Protein AF-A0A5Y4BTT2-F1 (afdb_monomer_lite)

Foldseek 3Di:
DVLVVQLVVLQVVLVVLVPDPPHDPLSSLVSQLVSCVSVVVVLSVVVSCVVVVPCLQVVLVVVLVCLVVVDPDCPDPVNVVVNVVSVVSNVVVVD

Structure (mmCIF, N/CA/C/O backbone):
data_AF-A0A5Y4BTT2-F1
#
_entry.id   AF-A0A5Y4BTT2-F1
#
loop_
_atom_site.group_PDB
_atom_site.id
_atom_site.type_symbol
_atom_site.label_atom_id
_atom_site.label_alt_id
_atom_site.label_comp_id
_atom_site.label_asym_id
_atom_site.label_entity_id
_atom_site.label_seq_id
_atom_site.pdbx_PDB_ins_code
_atom_site.Cartn_x
_atom_site.Cartn_y
_atom_site.Cartn_z
_atom_site.occupancy
_atom_site.B_iso_or_equiv
_atom_site.auth_seq_id
_atom_site.auth_comp_id
_atom_site.auth_asym_id
_atom_site.auth_atom_id
_atom_site.pdbx_PDB_model_num
ATOM 1 N N . MET A 1 1 ? 0.780 -7.447 -27.856 1.00 57.38 1 MET A N 1
ATOM 2 C CA . MET A 1 1 ? 2.035 -7.594 -27.078 1.00 57.38 1 MET A CA 1
ATOM 3 C C . MET A 1 1 ? 2.756 -6.297 -26.629 1.00 57.38 1 MET A C 1
ATOM 5 O O . MET A 1 1 ? 3.733 -6.452 -25.906 1.00 57.38 1 MET A O 1
ATOM 9 N N . PRO A 1 2 ? 2.346 -5.045 -26.945 1.00 69.69 2 PRO A N 1
ATOM 10 C CA . PRO A 1 2 ? 3.132 -3.860 -26.551 1.00 69.69 2 PRO A CA 1
ATOM 11 C C . PRO A 1 2 ? 3.125 -3.584 -25.036 1.00 69.69 2 PRO A C 1
ATOM 13 O O . PRO A 1 2 ? 4.160 -3.234 -24.481 1.00 69.69 2 PRO A O 1
ATOM 16 N N . HIS A 1 3 ? 2.009 -3.844 -24.346 1.00 79.69 3 HIS A N 1
ATOM 17 C CA . HIS A 1 3 ? 1.872 -3.617 -22.899 1.00 79.69 3 HIS A CA 1
ATOM 18 C C . HIS A 1 3 ? 2.883 -4.405 -22.051 1.00 79.69 3 HIS A C 1
ATOM 20 O O . HIS A 1 3 ? 3.480 -3.847 -21.139 1.00 79.69 3 HIS A O 1
ATOM 26 N N . LYS A 1 4 ? 3.166 -5.668 -22.405 1.00 85.31 4 LYS A N 1
ATOM 27 C CA . LYS A 1 4 ? 4.166 -6.485 -21.694 1.00 85.31 4 LYS A CA 1
ATOM 28 C C . LYS A 1 4 ? 5.590 -5.942 -21.845 1.00 85.31 4 LYS A C 1
ATOM 30 O O . LYS A 1 4 ? 6.354 -5.984 -20.890 1.00 85.31 4 LYS A O 1
ATOM 35 N N . LYS A 1 5 ? 5.943 -5.409 -23.021 1.00 92.44 5 LYS A N 1
ATOM 36 C CA . LYS A 1 5 ? 7.266 -4.810 -23.256 1.00 92.44 5 LYS A CA 1
ATOM 37 C C . LYS A 1 5 ? 7.446 -3.520 -22.452 1.00 92.44 5 LYS A C 1
ATOM 39 O O . LYS A 1 5 ? 8.510 -3.308 -21.888 1.00 92.44 5 LYS A O 1
ATOM 44 N N . VAL A 1 6 ? 6.401 -2.695 -22.373 1.00 93.12 6 VAL A N 1
ATOM 45 C CA . VAL A 1 6 ? 6.409 -1.462 -21.569 1.00 93.12 6 VAL A CA 1
ATOM 46 C C . VAL A 1 6 ? 6.510 -1.776 -20.075 1.00 93.12 6 VAL A C 1
ATOM 48 O O . VAL A 1 6 ? 7.322 -1.165 -19.391 1.00 93.12 6 VAL A O 1
ATOM 51 N N . ALA A 1 7 ? 5.747 -2.754 -19.578 1.00 94.19 7 ALA A N 1
ATOM 52 C CA . ALA A 1 7 ? 5.844 -3.205 -18.189 1.00 94.19 7 ALA A CA 1
ATOM 53 C C . ALA A 1 7 ? 7.257 -3.709 -17.841 1.00 94.19 7 ALA A C 1
ATOM 55 O O . ALA A 1 7 ? 7.804 -3.339 -16.806 1.00 94.19 7 ALA A O 1
ATOM 56 N N . LEU A 1 8 ? 7.876 -4.497 -18.730 1.00 95.44 8 LEU A N 1
ATOM 57 C CA . LEU A 1 8 ? 9.245 -4.980 -18.538 1.00 95.44 8 LEU A CA 1
ATOM 58 C C . LEU A 1 8 ? 10.267 -3.828 -18.509 1.00 95.44 8 LEU A C 1
ATOM 60 O O . LEU A 1 8 ? 11.160 -3.798 -17.672 1.00 95.44 8 LEU A O 1
ATOM 64 N N . GLN A 1 9 ? 10.117 -2.839 -19.389 1.00 96.56 9 GLN A N 1
ATOM 65 C CA . GLN A 1 9 ? 10.995 -1.671 -19.367 1.00 96.56 9 GLN A CA 1
ATOM 66 C C . GLN A 1 9 ? 10.846 -0.874 -18.059 1.00 96.56 9 GLN A C 1
ATOM 68 O O . GLN A 1 9 ? 11.842 -0.472 -17.463 1.00 96.56 9 GLN A O 1
ATOM 73 N N . LEU A 1 10 ? 9.613 -0.665 -17.589 1.00 96.44 10 LEU A N 1
ATOM 74 C CA . LEU A 1 10 ? 9.367 0.059 -16.342 1.00 96.44 10 LEU A CA 1
ATOM 75 C C . LEU A 1 10 ? 9.939 -0.673 -15.126 1.00 96.44 10 LEU A C 1
ATOM 77 O O . LEU A 1 10 ? 10.511 -0.014 -14.261 1.00 96.44 10 LEU A O 1
ATOM 81 N N . ILE A 1 11 ? 9.847 -2.009 -15.068 1.00 96.38 11 ILE A N 1
ATOM 82 C CA . ILE A 1 11 ? 10.436 -2.756 -13.950 1.00 96.38 11 ILE A CA 1
ATOM 83 C C . ILE A 1 11 ? 11.968 -2.677 -13.959 1.00 96.38 11 ILE A C 1
ATOM 85 O O . ILE A 1 11 ? 12.575 -2.514 -12.903 1.00 96.38 11 ILE A O 1
ATOM 89 N N . GLU A 1 12 ? 12.608 -2.702 -15.132 1.00 96.81 12 GLU A N 1
ATOM 90 C CA . GLU A 1 12 ? 14.056 -2.486 -15.249 1.00 96.81 12 GLU A CA 1
ATOM 91 C C . GLU A 1 12 ? 14.463 -1.083 -14.772 1.00 96.81 12 GLU A C 1
ATOM 93 O O . GLU A 1 12 ? 15.487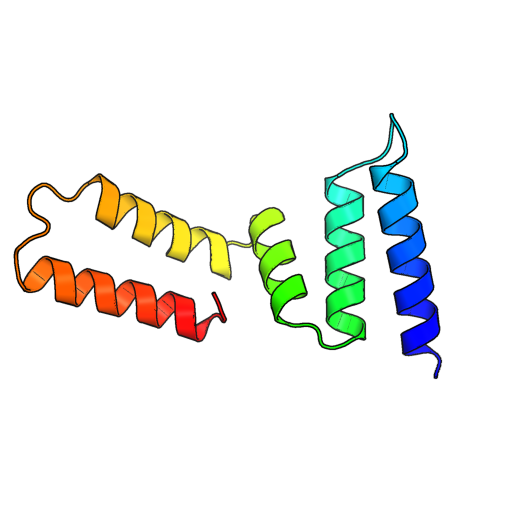 -0.918 -14.109 1.00 96.81 12 GLU A O 1
ATOM 98 N N . GLU A 1 13 ? 13.667 -0.060 -15.085 1.00 96.31 13 GLU A N 1
ATOM 99 C CA . GLU A 1 13 ? 13.883 1.303 -14.593 1.00 96.31 13 GLU A CA 1
ATOM 100 C C . GLU A 1 13 ? 13.671 1.413 -13.076 1.00 96.31 13 GLU A C 1
ATOM 102 O O . GLU A 1 13 ? 14.435 2.111 -12.409 1.00 96.31 13 GLU A O 1
ATOM 107 N N . THR A 1 14 ? 12.681 0.710 -12.515 1.00 96.50 14 THR A N 1
ATOM 108 C CA . THR A 1 14 ? 12.483 0.597 -11.062 1.00 96.50 14 THR A CA 1
ATOM 109 C C . THR A 1 14 ? 13.712 -0.010 -10.389 1.00 96.50 14 THR A C 1
ATOM 111 O O . THR A 1 14 ? 14.202 0.556 -9.416 1.00 96.50 14 THR A O 1
ATOM 114 N N . LEU A 1 15 ? 14.243 -1.121 -10.909 1.00 96.62 15 LEU A N 1
ATOM 115 C CA . LEU A 1 15 ? 15.433 -1.767 -10.345 1.00 96.62 15 LEU A CA 1
ATOM 116 C C . LEU A 1 15 ? 16.654 -0.843 -10.394 1.00 96.62 15 LEU A C 1
ATOM 118 O O . LEU A 1 15 ? 17.320 -0.663 -9.379 1.00 96.62 15 LEU A O 1
ATOM 122 N N . LYS A 1 16 ? 16.885 -0.161 -11.523 1.00 96.12 16 LYS A N 1
ATOM 123 C CA . LYS A 1 16 ? 17.974 0.824 -11.653 1.00 96.12 16 LYS A CA 1
ATOM 124 C C . LYS A 1 16 ? 17.877 1.959 -10.632 1.00 96.12 16 LYS A C 1
ATOM 126 O O . LYS A 1 16 ? 18.902 2.416 -10.132 1.00 96.12 16 LYS A O 1
ATOM 131 N N . GLU A 1 17 ? 16.668 2.432 -10.332 1.00 94.69 17 GLU A N 1
ATOM 132 C CA . GLU A 1 17 ? 16.446 3.444 -9.291 1.00 94.69 17 GLU A CA 1
ATOM 133 C C . GLU A 1 17 ? 16.760 2.897 -7.894 1.00 94.69 17 GLU A C 1
ATOM 135 O O . GLU A 1 17 ? 17.363 3.598 -7.092 1.00 94.69 17 GLU A O 1
ATOM 140 N N . LEU A 1 18 ? 16.399 1.647 -7.596 1.00 95.12 18 LEU A N 1
ATOM 141 C CA . LEU A 1 18 ? 16.650 1.043 -6.282 1.00 95.12 18 LEU A CA 1
ATOM 142 C C . LEU A 1 18 ? 18.123 0.669 -6.056 1.00 95.12 18 LEU A C 1
ATOM 144 O O . LEU A 1 18 ? 18.605 0.735 -4.929 1.00 95.12 18 LEU A O 1
ATOM 148 N N . GLU A 1 19 ? 18.839 0.284 -7.111 1.00 95.81 19 GLU A N 1
ATOM 149 C CA . GLU A 1 19 ? 20.257 -0.094 -7.049 1.00 95.81 19 GLU A CA 1
ATOM 150 C C . GLU A 1 19 ? 21.198 1.120 -7.080 1.00 95.81 19 GLU A C 1
ATOM 152 O O . GLU A 1 19 ? 22.354 1.038 -6.659 1.00 95.81 19 GLU A O 1
ATOM 157 N N . SER A 1 20 ? 20.721 2.263 -7.579 1.00 94.88 20 SER A N 1
ATOM 158 C CA . SER A 1 20 ? 21.512 3.487 -7.658 1.00 94.88 20 SER A CA 1
ATOM 159 C C . SER A 1 20 ? 21.647 4.152 -6.283 1.00 94.88 20 SER A C 1
ATOM 161 O O . SER A 1 20 ? 20.638 4.512 -5.676 1.00 94.88 20 SER A O 1
ATOM 163 N N . PRO A 1 21 ? 22.870 4.487 -5.828 1.00 91.62 21 PRO A N 1
ATOM 164 C CA . PRO A 1 21 ? 23.079 5.249 -4.592 1.00 91.62 21 PRO A CA 1
ATOM 165 C C . PRO A 1 21 ? 22.419 6.637 -4.579 1.00 91.62 21 PRO A C 1
ATOM 167 O O . PRO A 1 21 ? 22.279 7.247 -3.523 1.00 91.62 21 PRO A O 1
ATOM 170 N N . LYS A 1 22 ? 22.067 7.168 -5.757 1.00 93.44 22 LYS A N 1
ATOM 171 C CA . LYS A 1 22 ? 21.374 8.456 -5.934 1.00 93.44 22 LYS A CA 1
ATOM 172 C C . LYS A 1 22 ? 19.945 8.288 -6.457 1.00 93.44 22 LYS A C 1
ATOM 174 O O . LYS A 1 22 ? 19.327 9.281 -6.835 1.00 93.44 22 LYS A O 1
ATOM 179 N N . GLY A 1 23 ? 19.464 7.054 -6.572 1.00 92.50 23 GLY A N 1
ATOM 180 C CA . GLY A 1 23 ? 18.132 6.784 -7.082 1.00 92.50 23 GLY A CA 1
ATOM 181 C C . GLY A 1 23 ? 17.049 7.162 -6.078 1.00 92.50 23 GLY A C 1
ATOM 182 O O . GLY A 1 23 ? 17.298 7.333 -4.881 1.00 92.50 23 GLY A O 1
ATOM 183 N N . SER A 1 24 ? 15.835 7.356 -6.584 1.00 95.88 24 SER A N 1
ATOM 184 C CA . SER A 1 24 ? 14.705 7.804 -5.774 1.00 95.88 24 SER A CA 1
ATOM 185 C C . SER A 1 24 ? 13.755 6.651 -5.476 1.00 95.88 24 SER A C 1
ATOM 187 O O . SER A 1 24 ? 13.111 6.113 -6.377 1.00 95.88 24 SER A O 1
ATOM 189 N N . LEU A 1 25 ? 13.593 6.332 -4.187 1.00 95.56 25 LEU A N 1
ATOM 190 C CA . LEU A 1 25 ? 12.611 5.347 -3.727 1.00 95.56 25 LEU A CA 1
ATOM 191 C C . LEU A 1 25 ? 11.186 5.723 -4.160 1.00 95.56 25 LEU A C 1
ATOM 193 O O . LEU A 1 25 ? 10.432 4.869 -4.614 1.00 95.56 25 LEU A O 1
ATOM 197 N N . LEU A 1 26 ? 10.832 7.011 -4.090 1.00 96.12 26 LEU A N 1
ATOM 198 C CA . LEU A 1 26 ? 9.528 7.501 -4.542 1.00 96.12 26 LEU A CA 1
ATOM 199 C C . LEU A 1 26 ? 9.320 7.231 -6.040 1.00 96.12 26 LEU A C 1
ATOM 201 O O . LEU A 1 26 ? 8.283 6.704 -6.437 1.00 96.12 26 LEU A O 1
ATOM 205 N N . SER A 1 27 ? 10.326 7.553 -6.857 1.00 96.56 27 SER A N 1
ATOM 206 C CA . SER A 1 27 ? 10.317 7.298 -8.303 1.00 96.56 27 SER A CA 1
ATOM 207 C C . SER A 1 27 ? 10.171 5.803 -8.603 1.00 96.56 27 SER A C 1
ATOM 209 O O . SER A 1 27 ? 9.363 5.412 -9.447 1.00 96.56 27 SER A O 1
ATOM 211 N N . ALA A 1 28 ? 10.902 4.954 -7.876 1.00 97.75 28 ALA A N 1
ATOM 212 C CA . ALA A 1 28 ? 10.828 3.503 -8.005 1.00 97.75 28 ALA A CA 1
ATOM 213 C C . ALA A 1 28 ? 9.420 2.963 -7.693 1.00 97.75 28 ALA A C 1
ATOM 215 O O . ALA A 1 28 ? 8.880 2.185 -8.482 1.00 97.75 28 ALA A O 1
ATOM 216 N N . ILE A 1 29 ? 8.795 3.423 -6.600 1.00 97.81 29 ILE A N 1
ATOM 217 C CA . ILE A 1 29 ? 7.435 3.021 -6.200 1.00 97.81 29 ILE A CA 1
ATOM 218 C C . ILE A 1 29 ? 6.398 3.476 -7.237 1.00 97.81 29 ILE A C 1
ATOM 220 O O . ILE A 1 29 ? 5.524 2.695 -7.605 1.00 97.81 29 ILE A O 1
ATOM 224 N N . GLN A 1 30 ? 6.511 4.696 -7.771 1.00 97.69 30 GLN A N 1
ATOM 225 C CA . GLN A 1 30 ? 5.609 5.186 -8.823 1.00 97.69 30 GLN A CA 1
ATOM 226 C C . GLN A 1 30 ? 5.715 4.356 -10.111 1.00 97.69 30 GLN A C 1
ATOM 228 O O . GLN A 1 30 ? 4.702 4.024 -10.729 1.00 97.69 30 GLN A O 1
ATOM 233 N N . LYS A 1 31 ? 6.935 3.991 -10.529 1.00 97.50 31 LYS A N 1
ATOM 234 C CA . LYS A 1 31 ? 7.146 3.121 -11.698 1.00 97.50 31 LYS A CA 1
ATOM 235 C C . LYS A 1 31 ? 6.626 1.701 -11.457 1.00 97.50 31 LYS A C 1
ATOM 237 O O . LYS A 1 31 ? 6.012 1.121 -12.356 1.00 97.50 31 LYS A O 1
ATOM 242 N N . LEU A 1 32 ? 6.796 1.170 -10.245 1.00 97.94 32 LEU A N 1
ATOM 243 C CA . LEU A 1 32 ? 6.252 -0.130 -9.855 1.00 97.94 32 LEU A CA 1
ATOM 244 C C . LEU A 1 32 ? 4.719 -0.128 -9.889 1.00 97.94 32 LEU A C 1
ATOM 246 O O . LEU A 1 32 ? 4.134 -1.016 -10.502 1.00 97.94 32 LEU A O 1
ATOM 250 N N . GLN A 1 33 ? 4.074 0.910 -9.346 1.00 97.62 33 GLN A N 1
ATOM 251 C CA . GLN A 1 33 ? 2.616 1.065 -9.384 1.00 97.62 33 GLN A CA 1
ATOM 252 C C . GLN A 1 33 ? 2.082 1.044 -10.822 1.00 97.62 33 GLN A C 1
ATOM 254 O O . GLN A 1 33 ? 1.122 0.340 -11.123 1.00 97.62 33 GLN A O 1
ATOM 259 N N . ARG A 1 34 ? 2.733 1.781 -11.735 1.00 96.81 34 ARG A N 1
ATOM 260 C CA . ARG A 1 34 ? 2.365 1.799 -13.163 1.00 96.81 34 ARG A CA 1
ATOM 261 C C . AR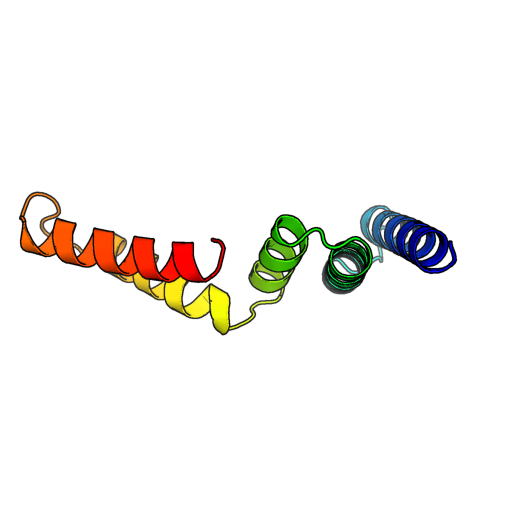G A 1 34 ? 2.581 0.444 -13.830 1.00 96.81 34 ARG A C 1
ATOM 263 O O . ARG A 1 34 ? 1.794 0.056 -14.684 1.00 96.81 34 ARG A O 1
ATOM 270 N N . THR A 1 35 ? 3.637 -0.271 -13.455 1.00 97.25 35 THR A N 1
ATOM 271 C CA . THR A 1 35 ? 3.905 -1.623 -13.962 1.00 97.25 35 THR A CA 1
ATOM 272 C C . THR A 1 35 ? 2.806 -2.588 -13.534 1.00 97.25 35 THR A C 1
ATOM 274 O O . THR A 1 35 ? 2.260 -3.287 -14.386 1.00 97.25 35 THR A O 1
ATOM 277 N N . ALA A 1 36 ? 2.455 -2.573 -12.246 1.00 97.00 36 ALA A N 1
ATOM 278 C CA . ALA A 1 36 ? 1.390 -3.378 -11.660 1.00 97.00 36 ALA A CA 1
ATOM 279 C C . ALA A 1 36 ? 0.038 -3.108 -12.343 1.00 97.00 36 ALA A C 1
ATOM 281 O O . ALA A 1 36 ? -0.638 -4.043 -12.763 1.00 97.00 36 ALA A O 1
ATOM 282 N N . ASP A 1 37 ? -0.289 -1.835 -12.584 1.00 95.94 37 ASP A N 1
ATOM 283 C CA . ASP A 1 37 ? -1.491 -1.426 -13.323 1.00 95.94 37 ASP A CA 1
ATOM 284 C C . ASP A 1 37 ? -1.524 -1.992 -14.757 1.00 95.94 37 ASP A C 1
ATOM 286 O O . ASP A 1 37 ? -2.523 -2.563 -15.184 1.00 95.94 37 ASP A O 1
ATOM 290 N N . ILE A 1 38 ? -0.406 -1.934 -15.493 1.00 96.00 38 ILE A N 1
ATOM 291 C CA . ILE A 1 38 ? -0.323 -2.459 -16.871 1.00 96.00 38 ILE A CA 1
ATOM 292 C C . ILE A 1 38 ? -0.552 -3.976 -16.934 1.00 96.00 38 ILE A C 1
ATOM 294 O O . ILE A 1 38 ? -1.100 -4.477 -17.922 1.00 96.00 38 ILE A O 1
ATOM 298 N N . ILE A 1 39 ? -0.091 -4.720 -15.925 1.00 95.38 39 ILE A N 1
ATOM 299 C CA . ILE A 1 39 ? -0.219 -6.183 -15.879 1.00 95.38 39 ILE A CA 1
ATOM 300 C C . ILE A 1 39 ? -1.460 -6.657 -15.113 1.00 95.38 39 ILE A C 1
ATOM 302 O O . ILE A 1 39 ? -1.685 -7.864 -15.053 1.00 95.38 39 ILE A O 1
ATOM 306 N N . ASN A 1 40 ? -2.293 -5.732 -14.624 1.00 95.31 40 ASN A N 1
ATOM 307 C CA . ASN A 1 40 ? -3.459 -5.993 -13.773 1.00 95.31 40 ASN A CA 1
ATOM 308 C C . ASN A 1 40 ? -3.105 -6.753 -12.478 1.00 95.31 40 ASN A C 1
ATOM 310 O O . ASN A 1 40 ? -3.843 -7.637 -12.047 1.00 95.31 40 ASN A O 1
ATOM 314 N N . ASP A 1 41 ? -1.961 -6.423 -11.876 1.00 96.06 41 ASP A N 1
ATOM 315 C CA . ASP A 1 41 ? -1.576 -6.866 -10.534 1.00 96.06 41 ASP A CA 1
ATOM 316 C C . ASP A 1 41 ? -2.103 -5.853 -9.507 1.00 96.06 41 ASP A C 1
ATOM 318 O O . ASP A 1 41 ? -1.439 -4.879 -9.141 1.00 96.06 41 ASP A O 1
ATOM 322 N N . GLU A 1 42 ? -3.360 -6.044 -9.106 1.00 96.38 42 GLU A N 1
ATOM 323 C CA . GLU A 1 42 ? -4.047 -5.124 -8.197 1.00 96.38 42 GLU A CA 1
ATOM 324 C C . GLU A 1 42 ? -3.436 -5.120 -6.786 1.00 96.38 42 GLU A C 1
ATOM 326 O O . GLU A 1 42 ? -3.356 -4.053 -6.177 1.00 96.38 42 GLU A O 1
ATOM 331 N N . ASP A 1 43 ? -2.917 -6.250 -6.298 1.00 97.12 43 ASP A N 1
ATOM 332 C CA . ASP A 1 43 ? -2.312 -6.346 -4.962 1.00 97.12 43 ASP A CA 1
ATOM 333 C C . ASP A 1 43 ? -1.066 -5.454 -4.868 1.00 97.12 43 ASP A C 1
ATOM 335 O O . ASP A 1 43 ? -0.946 -4.612 -3.970 1.00 97.12 43 ASP A O 1
ATOM 339 N N . THR A 1 44 ? -0.157 -5.560 -5.845 1.00 97.56 44 THR A N 1
ATOM 340 C CA . THR A 1 44 ? 1.043 -4.709 -5.898 1.00 97.56 44 THR A CA 1
ATOM 341 C C . THR A 1 44 ? 0.673 -3.240 -6.097 1.00 97.56 44 THR A C 1
ATOM 343 O O . THR A 1 44 ? 1.277 -2.350 -5.492 1.00 97.56 44 THR A O 1
ATOM 346 N N . LYS A 1 45 ? -0.343 -2.954 -6.915 1.00 97.75 45 LYS A N 1
ATOM 347 C CA . LYS A 1 45 ? -0.819 -1.585 -7.154 1.00 97.75 45 LYS A CA 1
ATOM 348 C C . LYS A 1 45 ? -1.377 -0.938 -5.884 1.00 97.75 45 LYS A C 1
ATOM 350 O O . LYS A 1 45 ? -1.049 0.220 -5.611 1.00 97.75 45 LYS A O 1
ATOM 355 N N . ILE A 1 46 ? -2.173 -1.672 -5.102 1.00 97.88 46 ILE A N 1
ATOM 356 C CA . ILE A 1 46 ? -2.693 -1.232 -3.799 1.00 97.88 46 ILE A CA 1
ATOM 357 C C . ILE A 1 46 ? -1.541 -1.035 -2.813 1.00 97.88 46 ILE A C 1
ATOM 359 O O . ILE A 1 46 ? -1.474 0.002 -2.149 1.00 97.88 46 ILE A O 1
ATOM 363 N N . TRP A 1 47 ? -0.591 -1.972 -2.761 1.00 97.94 47 TRP A N 1
ATOM 364 C CA . TRP A 1 47 ? 0.591 -1.838 -1.912 1.00 97.94 47 TRP A CA 1
ATOM 365 C C . TRP A 1 47 ? 1.364 -0.550 -2.222 1.00 97.94 47 TRP A C 1
ATOM 367 O O . TRP A 1 47 ? 1.663 0.222 -1.310 1.00 97.94 47 TRP A O 1
ATOM 377 N N . CYS A 1 48 ? 1.620 -0.256 -3.502 1.00 98.19 48 CYS A N 1
ATOM 378 C CA . CYS A 1 48 ? 2.271 0.989 -3.907 1.00 98.19 48 CYS A CA 1
ATOM 379 C C . CYS A 1 48 ? 1.454 2.224 -3.513 1.00 98.19 48 CYS A C 1
ATOM 381 O O . CYS A 1 48 ? 2.027 3.182 -2.999 1.00 98.19 48 CYS A O 1
ATOM 383 N N . ALA A 1 49 ? 0.134 2.204 -3.704 1.00 97.81 49 ALA A N 1
ATOM 384 C CA . ALA A 1 49 ? -0.742 3.309 -3.320 1.00 97.81 49 ALA A CA 1
ATOM 385 C C . ALA A 1 49 ? -0.658 3.625 -1.815 1.00 97.81 49 ALA A C 1
ATOM 387 O O . ALA A 1 49 ? -0.607 4.794 -1.423 1.00 97.81 49 ALA A O 1
ATOM 388 N N . ILE A 1 50 ? -0.572 2.592 -0.967 1.00 98.00 50 ILE A N 1
ATOM 389 C CA . ILE A 1 50 ? -0.347 2.746 0.477 1.00 98.00 50 ILE A CA 1
ATOM 390 C C . ILE A 1 50 ? 0.995 3.440 0.743 1.00 98.00 50 ILE A C 1
ATOM 392 O O . ILE A 1 50 ? 1.026 4.420 1.488 1.00 98.00 50 ILE A O 1
ATOM 396 N N . GLN A 1 51 ? 2.087 2.988 0.112 1.00 96.75 51 GLN A N 1
ATOM 397 C CA . GLN A 1 51 ? 3.414 3.601 0.293 1.00 96.75 51 GLN A CA 1
ATOM 398 C C . GLN A 1 51 ? 3.473 5.056 -0.199 1.00 96.75 51 GLN A C 1
ATOM 400 O O . GLN A 1 51 ? 4.202 5.873 0.359 1.00 96.75 51 GLN A O 1
ATOM 405 N N . LEU A 1 52 ? 2.691 5.392 -1.229 1.00 97.12 52 LEU A N 1
ATOM 406 C CA . LEU A 1 52 ? 2.572 6.748 -1.772 1.00 97.12 52 LEU A CA 1
ATOM 407 C C . LEU A 1 52 ? 1.676 7.667 -0.931 1.00 97.12 52 LEU A C 1
ATOM 409 O O . LEU A 1 52 ? 1.536 8.847 -1.251 1.00 97.12 52 LEU A O 1
ATOM 413 N N . GLY A 1 53 ? 1.082 7.156 0.147 1.00 96.88 53 GLY A N 1
ATOM 414 C CA . GLY A 1 53 ? 0.270 7.958 1.050 1.00 96.88 53 GLY A CA 1
ATOM 415 C C . GLY A 1 53 ? -1.158 8.195 0.561 1.00 96.88 53 GLY A C 1
ATOM 416 O O . GLY A 1 53 ? -1.823 9.093 1.079 1.00 96.88 53 GLY A O 1
ATOM 417 N N . GLU A 1 54 ? -1.656 7.422 -0.411 1.00 97.69 54 GLU A N 1
ATOM 418 C CA . GLU A 1 54 ? -3.001 7.620 -0.953 1.00 97.69 54 GLU A CA 1
ATOM 419 C C . GLU A 1 54 ? -4.062 7.500 0.150 1.00 97.69 54 GLU A C 1
ATOM 421 O O . GLU A 1 54 ? -4.248 6.450 0.772 1.00 97.69 54 GLU A O 1
ATOM 426 N N . THR A 1 55 ? -4.794 8.596 0.374 1.00 97.00 55 THR A N 1
ATOM 427 C CA . THR A 1 55 ? -5.744 8.745 1.489 1.00 97.00 55 THR A CA 1
ATOM 428 C C . THR A 1 55 ? -6.877 7.730 1.455 1.00 97.00 55 THR A C 1
ATOM 430 O O . THR A 1 55 ? -7.410 7.388 2.509 1.00 97.00 55 THR A O 1
ATOM 433 N N . LYS A 1 56 ? -7.202 7.203 0.267 1.00 96.69 56 LYS A N 1
ATOM 434 C CA . LYS A 1 56 ? -8.135 6.086 0.077 1.00 96.69 56 LYS A CA 1
ATOM 435 C C . LYS A 1 56 ? -7.775 4.884 0.957 1.00 96.69 56 LYS A C 1
ATOM 437 O O . LYS A 1 56 ? -8.680 4.252 1.485 1.00 96.69 56 LYS A O 1
ATOM 442 N N . TYR A 1 57 ? -6.484 4.598 1.129 1.00 97.50 57 TYR A N 1
ATOM 443 C CA . TYR A 1 57 ? -6.000 3.458 1.909 1.00 97.50 57 TYR A CA 1
ATOM 444 C C . TYR A 1 57 ? -5.425 3.892 3.258 1.00 97.50 57 TYR A C 1
ATOM 446 O O . TYR A 1 57 ? -5.735 3.298 4.288 1.00 97.50 57 TYR A O 1
ATOM 454 N N . THR A 1 58 ? -4.628 4.963 3.296 1.00 97.19 58 THR A N 1
ATOM 455 C CA . THR A 1 58 ? -3.939 5.359 4.534 1.00 97.19 58 THR A CA 1
ATOM 456 C C . THR A 1 58 ? -4.891 5.838 5.621 1.00 97.19 58 THR A C 1
ATOM 458 O O . THR A 1 58 ? -4.642 5.574 6.798 1.00 97.19 58 THR A O 1
ATOM 461 N N . LYS A 1 59 ? -6.006 6.488 5.262 1.00 97.12 59 LYS A N 1
ATOM 462 C CA . LYS A 1 59 ? -7.010 6.940 6.231 1.00 97.12 59 LYS A CA 1
ATOM 463 C C . LYS A 1 59 ? -7.671 5.769 6.976 1.00 97.12 59 LYS A C 1
ATOM 465 O O . LYS A 1 59 ? -7.531 5.742 8.198 1.00 97.12 59 LYS A O 1
ATOM 470 N N . PRO A 1 60 ? -8.332 4.795 6.316 1.00 97.06 60 PRO A N 1
ATOM 471 C CA . PRO A 1 60 ? -8.968 3.684 7.026 1.00 97.06 60 PRO A CA 1
ATOM 472 C C . PRO A 1 60 ? -7.961 2.818 7.798 1.00 97.06 60 PRO A C 1
ATOM 474 O O . PRO A 1 60 ? -8.260 2.404 8.917 1.00 97.06 60 PRO A O 1
ATOM 477 N N . ILE A 1 61 ? -6.740 2.623 7.276 1.00 97.44 61 ILE A N 1
ATOM 478 C CA . ILE A 1 61 ? -5.665 1.926 8.006 1.00 97.44 61 ILE A CA 1
ATOM 479 C C . ILE A 1 61 ? -5.308 2.686 9.291 1.00 97.44 61 ILE A C 1
ATOM 481 O O . ILE A 1 61 ? -5.250 2.100 10.370 1.00 97.44 61 ILE A O 1
ATOM 485 N N . THR A 1 62 ? -5.111 4.005 9.203 1.00 96.88 62 THR A N 1
ATOM 486 C CA . THR A 1 62 ? -4.7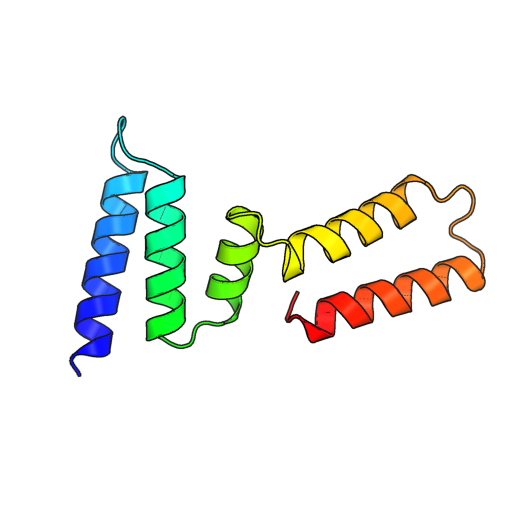89 4.842 10.369 1.00 96.88 62 THR A CA 1
ATOM 487 C C . THR A 1 62 ? -5.916 4.830 11.397 1.00 96.88 62 THR A C 1
ATOM 489 O O . THR A 1 62 ? -5.655 4.771 12.595 1.00 96.88 62 THR A O 1
ATOM 492 N N . GLU A 1 63 ? -7.170 4.888 10.953 1.00 95.81 63 GLU A N 1
ATOM 493 C CA . GLU A 1 63 ? -8.324 4.839 11.849 1.00 95.81 63 GLU A CA 1
ATOM 494 C C . GLU A 1 63 ? -8.454 3.490 12.564 1.00 95.81 63 GLU A C 1
ATOM 496 O O . GLU A 1 63 ? -8.760 3.472 13.755 1.00 95.81 63 GLU A O 1
ATOM 501 N N . LEU A 1 64 ? -8.179 2.375 11.876 1.00 96.62 64 LEU A N 1
ATOM 502 C CA . LEU A 1 64 ? -8.103 1.057 12.506 1.00 96.62 64 LEU A CA 1
ATOM 503 C C . LEU A 1 64 ? -7.000 1.015 13.568 1.00 96.62 64 LEU A C 1
ATOM 505 O O . LEU A 1 64 ? -7.256 0.600 14.696 1.00 96.62 64 LEU A O 1
ATOM 509 N N . LEU A 1 65 ? -5.791 1.468 13.227 1.00 95.75 65 LEU A N 1
ATOM 510 C CA . LEU A 1 65 ? -4.665 1.468 14.161 1.00 95.75 65 LEU A CA 1
ATOM 511 C C . LEU A 1 65 ? -4.965 2.317 15.399 1.00 95.75 65 LEU A C 1
ATOM 513 O O . LEU A 1 65 ? -4.767 1.843 16.513 1.00 95.75 65 LEU A O 1
ATOM 517 N N . LYS A 1 66 ? -5.504 3.529 15.222 1.00 95.88 66 LYS A N 1
ATOM 518 C CA . LYS A 1 66 ? -5.928 4.386 16.341 1.00 95.88 66 LYS A CA 1
ATOM 519 C C . LYS A 1 66 ? -6.972 3.701 17.211 1.00 95.88 66 LYS A C 1
ATOM 521 O O . LYS A 1 66 ? -6.791 3.632 18.417 1.00 95.88 66 LYS A O 1
ATOM 526 N N . PHE A 1 67 ? -8.007 3.125 16.599 1.00 94.81 67 PHE A N 1
ATOM 527 C CA . PHE A 1 67 ? -9.054 2.408 17.323 1.00 94.81 67 PHE A CA 1
ATOM 528 C C . PHE A 1 67 ? -8.498 1.264 18.184 1.00 94.81 67 PHE A C 1
ATOM 530 O O . PHE A 1 67 ? -8.924 1.096 19.322 1.00 94.81 67 PHE A O 1
ATOM 537 N N . VAL A 1 68 ? -7.540 0.491 17.663 1.00 93.94 68 VAL A N 1
ATOM 538 C CA . VAL A 1 68 ? -6.924 -0.619 18.406 1.00 93.94 68 VAL A CA 1
ATOM 539 C C . VAL A 1 68 ? -5.978 -0.116 19.500 1.00 93.94 68 VAL A C 1
ATOM 541 O O . VAL A 1 68 ? -5.969 -0.679 20.590 1.00 93.94 68 VAL A O 1
ATOM 544 N N . ILE A 1 69 ? -5.199 0.936 19.233 1.00 93.44 69 ILE A N 1
ATOM 545 C CA . ILE A 1 69 ? -4.235 1.509 20.189 1.00 93.44 69 ILE A CA 1
ATOM 546 C C . ILE A 1 69 ? -4.945 2.208 21.357 1.00 93.44 69 ILE A C 1
ATOM 548 O O . ILE A 1 69 ? -4.497 2.100 22.495 1.00 93.44 69 ILE A O 1
ATOM 552 N N . GLU A 1 70 ? -6.044 2.914 21.092 1.00 92.75 70 GLU A N 1
ATOM 553 C CA . GLU A 1 70 ? -6.802 3.688 22.088 1.00 92.75 70 GLU A CA 1
ATOM 554 C C . GLU A 1 70 ? -7.777 2.822 22.910 1.00 92.75 70 GLU A C 1
ATOM 556 O O . GLU A 1 70 ? -8.427 3.312 23.833 1.00 92.75 70 GLU A O 1
ATOM 561 N N . ALA A 1 71 ? -7.906 1.529 22.600 1.00 90.12 71 ALA A N 1
ATOM 562 C CA . ALA A 1 71 ? -8.867 0.659 23.260 1.00 90.12 71 ALA A CA 1
ATOM 563 C C . ALA A 1 71 ? -8.417 0.226 24.664 1.00 90.12 71 ALA A C 1
ATOM 565 O O . ALA A 1 71 ? -7.537 -0.615 24.831 1.00 90.12 71 ALA A O 1
ATOM 566 N N . GLU A 1 72 ? -9.115 0.719 25.688 1.00 79.00 72 GLU A N 1
ATOM 567 C CA . GLU A 1 72 ? -8.879 0.339 27.090 1.00 79.00 72 GLU A CA 1
ATOM 568 C C . GLU A 1 72 ? -9.407 -1.067 27.438 1.00 79.00 72 GLU A C 1
ATOM 570 O O . GLU A 1 72 ? -8.891 -1.732 28.336 1.00 79.00 72 GLU A O 1
ATOM 575 N N . ASN A 1 73 ? -10.440 -1.550 26.732 1.00 79.50 73 ASN A N 1
ATOM 576 C CA . ASN A 1 73 ? -11.028 -2.873 26.959 1.00 79.50 73 ASN A CA 1
ATOM 577 C C . ASN A 1 73 ? -11.399 -3.572 25.644 1.00 79.50 73 ASN A C 1
ATOM 579 O O . ASN A 1 73 ? -12.464 -3.348 25.069 1.00 79.50 73 ASN A O 1
ATOM 583 N N . THR A 1 74 ? -10.536 -4.488 25.213 1.00 84.56 74 THR A N 1
ATOM 584 C CA . THR A 1 74 ? -10.653 -5.228 23.946 1.00 84.56 74 THR A CA 1
ATOM 585 C C . THR A 1 74 ? -11.515 -6.494 24.034 1.00 84.56 74 THR A C 1
ATOM 587 O O . THR A 1 74 ? -11.763 -7.161 23.027 1.00 84.56 74 THR A O 1
ATOM 590 N N . LYS A 1 75 ? -11.995 -6.850 25.234 1.00 82.38 75 LYS A N 1
ATOM 591 C CA . LYS A 1 75 ? -12.732 -8.102 25.487 1.00 82.38 75 LYS A CA 1
ATOM 592 C C . LYS A 1 75 ? -14.252 -7.949 25.437 1.00 82.38 75 LYS A C 1
ATOM 594 O O . LYS A 1 75 ? -14.966 -8.915 25.694 1.00 82.38 75 LYS A O 1
ATOM 599 N N . ASN A 1 76 ? -14.762 -6.754 25.139 1.00 89.56 76 ASN A N 1
ATOM 600 C CA . ASN A 1 76 ? -16.200 -6.519 25.064 1.00 89.56 76 ASN A CA 1
ATOM 601 C C . ASN A 1 76 ? -16.737 -6.681 23.629 1.00 89.56 76 ASN A C 1
ATOM 603 O O . ASN A 1 76 ? -16.020 -6.508 22.643 1.00 89.56 76 ASN A O 1
ATOM 607 N N . LYS A 1 77 ? -18.029 -7.011 23.527 1.00 90.31 77 LYS A N 1
ATOM 608 C CA . LYS A 1 77 ? -18.710 -7.260 22.248 1.00 90.31 77 LYS A CA 1
ATOM 609 C C . LYS A 1 77 ? -18.709 -6.031 21.329 1.00 90.31 77 LYS A C 1
ATOM 611 O O . LYS A 1 77 ? -18.505 -6.176 20.133 1.00 90.31 77 LYS A O 1
ATOM 616 N N . SER A 1 78 ? -18.873 -4.834 21.895 1.00 90.19 78 SER A N 1
ATOM 617 C CA . SER A 1 78 ? -18.870 -3.575 21.135 1.00 90.19 78 SER A CA 1
ATOM 618 C C . SER A 1 78 ? -17.526 -3.326 20.443 1.00 90.19 78 SER A C 1
ATOM 620 O O . SER A 1 78 ? -17.488 -2.923 19.284 1.00 90.19 78 SER A O 1
ATOM 622 N N . PHE A 1 79 ? -16.411 -3.613 21.116 1.00 92.56 79 PHE A N 1
ATOM 623 C CA . PHE A 1 79 ? -15.077 -3.494 20.544 1.00 92.56 79 PHE A CA 1
ATOM 624 C C . PHE A 1 79 ? -14.910 -4.435 19.348 1.00 92.56 79 PHE A C 1
ATOM 626 O O . PHE A 1 79 ? -14.491 -3.984 18.288 1.00 92.56 79 PHE A O 1
ATOM 633 N N . GLN A 1 80 ? -15.301 -5.705 19.494 1.00 93.44 80 GLN A N 1
ATOM 634 C CA . GLN A 1 80 ? -15.219 -6.689 18.408 1.00 93.44 80 GLN A CA 1
ATOM 635 C C . GLN A 1 80 ? -16.097 -6.296 17.211 1.00 93.44 80 GLN A C 1
ATOM 637 O O . GLN A 1 80 ? -15.620 -6.275 16.085 1.00 93.44 80 GLN A O 1
ATOM 642 N N . GLU A 1 81 ? -17.337 -5.856 17.444 1.00 94.50 81 GLU A N 1
ATOM 643 C CA . GLU A 1 81 ? -18.218 -5.386 16.364 1.00 94.50 81 GLU A CA 1
ATOM 644 C C . GLU A 1 81 ? -17.648 -4.166 15.616 1.00 94.50 81 GLU A C 1
ATOM 646 O O . GLU A 1 81 ? -17.813 -4.044 14.402 1.00 94.50 81 GLU A O 1
ATOM 651 N N . ASN A 1 82 ? -16.986 -3.241 16.321 1.00 94.12 82 ASN A N 1
ATOM 652 C CA . ASN A 1 82 ? -16.331 -2.090 15.694 1.00 94.12 82 ASN A CA 1
ATOM 653 C C . ASN A 1 82 ? -15.044 -2.485 14.956 1.00 94.12 82 ASN A C 1
ATOM 655 O O . ASN A 1 82 ? -14.767 -1.935 13.889 1.00 94.12 82 ASN A O 1
ATOM 659 N N . LEU A 1 83 ? -14.288 -3.448 15.488 1.00 95.31 83 LEU A N 1
ATOM 660 C CA . LEU A 1 83 ? -13.118 -4.017 14.828 1.00 95.31 83 LEU A CA 1
ATOM 661 C C . LEU A 1 83 ? -13.512 -4.680 13.503 1.00 95.31 83 LEU A C 1
ATOM 663 O O . LEU A 1 83 ? -12.958 -4.337 12.460 1.00 95.31 83 LEU A O 1
ATOM 667 N N . ASP A 1 84 ? -14.523 -5.549 13.533 1.00 95.81 84 ASP A N 1
ATOM 668 C CA . ASP A 1 84 ? -15.017 -6.274 12.362 1.00 95.81 84 ASP A CA 1
ATOM 669 C C . ASP A 1 84 ? -15.483 -5.320 11.259 1.00 95.81 84 ASP A C 1
ATOM 671 O O . ASP A 1 84 ? -15.147 -5.511 10.091 1.00 95.81 84 ASP A O 1
ATOM 675 N N . LYS A 1 85 ? -16.206 -4.247 11.614 1.00 96.31 85 LYS A N 1
ATOM 676 C CA . LYS A 1 85 ? -16.633 -3.221 10.647 1.00 96.31 85 LYS A CA 1
ATOM 677 C C . LYS A 1 85 ? -15.446 -2.572 9.938 1.00 96.31 85 LYS A C 1
ATOM 679 O O 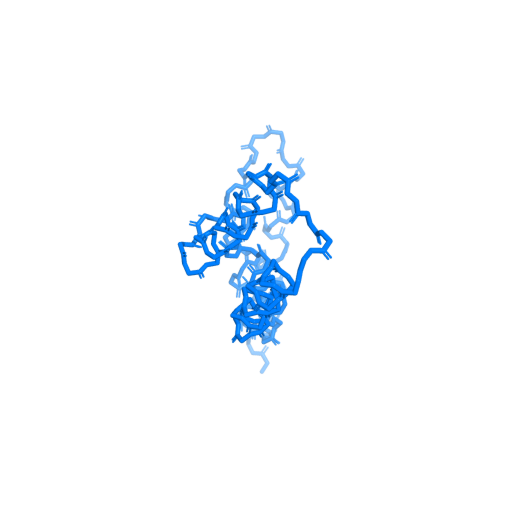. LYS A 1 85 ? -15.464 -2.457 8.716 1.00 96.31 85 LYS A O 1
ATOM 684 N N . ARG A 1 86 ? -14.407 -2.187 10.684 1.00 96.25 86 ARG A N 1
ATOM 685 C CA . ARG A 1 86 ? -13.205 -1.547 10.123 1.00 96.25 86 ARG A CA 1
ATOM 686 C C . ARG A 1 86 ? -12.386 -2.508 9.262 1.00 96.25 86 ARG A C 1
ATOM 688 O O . ARG A 1 86 ? -11.901 -2.112 8.207 1.00 96.25 86 ARG A O 1
ATOM 695 N N . ILE A 1 87 ? -12.281 -3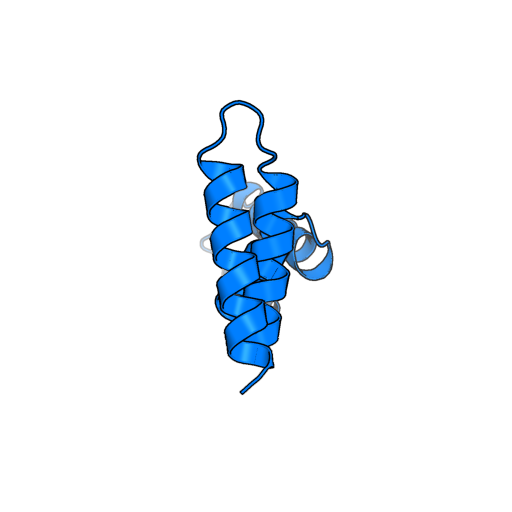.776 9.664 1.00 96.50 87 ILE A N 1
ATOM 696 C CA . ILE A 1 87 ? -11.644 -4.821 8.849 1.00 96.50 87 ILE A CA 1
ATOM 697 C C . ILE A 1 87 ? -12.433 -5.043 7.551 1.00 96.50 87 ILE A C 1
ATOM 699 O O . ILE A 1 87 ? -11.842 -5.116 6.479 1.00 96.50 87 ILE A O 1
ATOM 703 N N . GLN A 1 88 ? -13.767 -5.083 7.608 1.00 96.81 88 GLN A N 1
ATOM 704 C CA . GLN A 1 88 ? -14.603 -5.201 6.409 1.00 96.81 88 GLN A CA 1
ATOM 705 C C . GLN A 1 88 ? -14.477 -3.993 5.472 1.00 96.81 88 GLN A C 1
ATOM 707 O O . GLN A 1 88 ? -14.563 -4.154 4.256 1.00 96.81 88 GLN A O 1
ATOM 712 N N . GLU A 1 89 ? -14.308 -2.784 6.008 1.00 95.19 89 GLU A N 1
ATOM 713 C CA . GLU A 1 89 ? -14.045 -1.586 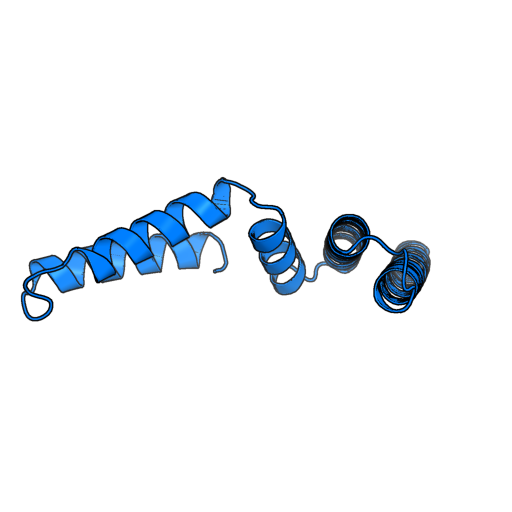5.204 1.00 95.19 89 GLU A CA 1
ATOM 714 C C . GLU A 1 89 ? -12.713 -1.685 4.453 1.00 95.19 89 GLU A C 1
ATOM 716 O O . GLU A 1 89 ? -12.677 -1.362 3.268 1.00 95.19 89 GLU A O 1
ATOM 721 N N . LEU A 1 90 ? -11.656 -2.192 5.096 1.00 95.81 90 LEU A N 1
ATOM 722 C CA . LEU A 1 90 ? -10.363 -2.444 4.449 1.00 95.81 90 LEU A CA 1
ATOM 723 C C . LEU A 1 90 ? -10.450 -3.553 3.393 1.00 95.81 90 LEU A C 1
ATOM 725 O O . LEU A 1 90 ? -10.025 -3.337 2.258 1.00 95.81 90 LEU A O 1
ATOM 729 N N . ALA A 1 91 ? -11.133 -4.658 3.699 1.00 95.62 91 ALA A N 1
ATOM 730 C CA . ALA A 1 91 ? -11.306 -5.766 2.760 1.00 95.62 91 ALA A CA 1
ATOM 731 C C . ALA A 1 91 ? -12.016 -5.333 1.463 1.00 95.62 91 ALA A C 1
ATOM 733 O O . ALA A 1 91 ? -11.672 -5.785 0.373 1.00 95.62 91 ALA A O 1
ATOM 734 N N . LYS A 1 92 ? -12.980 -4.400 1.546 1.00 95.88 92 LYS A N 1
ATOM 735 C CA . LYS A 1 92 ? -13.641 -3.806 0.364 1.00 95.88 92 LYS A CA 1
ATOM 736 C C . LYS A 1 92 ? -12.695 -2.976 -0.507 1.00 95.88 92 LYS A C 1
ATOM 738 O O . LYS A 1 92 ? -12.999 -2.743 -1.674 1.00 95.88 92 LYS A O 1
ATOM 743 N N . LEU A 1 93 ? -11.590 -2.497 0.058 1.00 94.56 93 LEU A N 1
ATOM 744 C CA . LEU A 1 93 ? -10.548 -1.756 -0.648 1.00 94.56 93 LEU A CA 1
ATOM 745 C C . LEU A 1 93 ? -9.454 -2.672 -1.213 1.00 94.56 93 LEU A C 1
ATOM 747 O O . LEU A 1 93 ? -8.597 -2.163 -1.929 1.00 94.56 93 LEU A O 1
ATOM 751 N N . GLY A 1 94 ? -9.496 -3.979 -0.927 1.00 92.88 94 GLY A N 1
ATOM 752 C CA . GLY A 1 94 ? -8.457 -4.940 -1.306 1.00 92.88 94 GLY A CA 1
ATOM 753 C C . GLY A 1 94 ? -7.238 -4.931 -0.376 1.00 92.88 94 GLY A C 1
ATOM 754 O O . GLY A 1 94 ? -6.158 -5.323 -0.803 1.00 92.88 94 GLY A O 1
ATOM 755 N N . VAL A 1 95 ? -7.406 -4.448 0.863 1.00 87.94 95 VAL A N 1
ATOM 756 C CA . VAL A 1 95 ? -6.400 -4.455 1.945 1.00 87.94 95 VAL A CA 1
ATOM 757 C C . VAL A 1 95 ? -6.805 -5.473 3.001 1.00 87.94 95 VAL A C 1
ATOM 759 O O . VAL A 1 95 ? -5.919 -6.221 3.460 1.00 87.94 95 VAL A O 1
#

Organism: Salmonella enterica (NCBI:txid28901)

pLDDT: mean 94.06, std 6.06, range [57.38, 98.19]

Radius of gyration: 17.91 Å; chains: 1; bounding box: 42×17×54 Å

Sequence (95 aa):
MPHKKVALQLIEETLKELESPKGSLLSAIQKLQRTADIINDEDTKIWCAIQLGETKYTKPITELLKFVIEAENTKNKSFQENLDKRIQELAKLGV

Secondary structure (DSSP, 8-state):
-HHHHHHHHHHHHHHHHHHSTT--HHHHHHHHHHHHHHHT-HHHHHHHHHHTT-HHHHHHHHHHHHHHHT-S-TTSHHHHHHHHHHHHHHHTTT-